Protein AF-A0AAJ2H316-F1 (afdb_monomer_lite)

Secondary structure (DSSP, 8-state):
-HHHHHHHHHHHHHHHHHHHHHHHHHHHHHHHTHHHHHHHH-GGGT-----SSPPPPHHHHHHHHHHH-TT-----------

InterPro domains:
  IPR005625 PepSY-associated TM protein [PF03929] (7-65)
  IPR005625 PepSY-associated TM protein [PTHR34219] (1-79)

Foldseek 3Di:
DVVVVVVVVCVVVVVVVVVVVVVVVVVVVCVVCVVVVCCVVCVPVPDDPDDPDPDDDPVRVVVVCCVVPVPDDDPDDDDDDD

Radius of gyration: 25.94 Å; chains: 1; bounding box: 54×29×69 Å

Structure (mmCIF, N/CA/C/O backbone):
data_AF-A0AAJ2H316-F1
#
_entry.id   AF-A0AAJ2H316-F1
#
loop_
_atom_site.group_PDB
_atom_site.id
_atom_site.type_symbol
_atom_site.label_atom_id
_atom_site.label_alt_id
_atom_site.label_comp_id
_atom_site.label_asym_id
_atom_site.label_entity_id
_atom_site.label_seq_id
_atom_site.pdbx_PDB_ins_code
_atom_site.Cartn_x
_atom_site.Cartn_y
_atom_site.Cartn_z
_atom_site.occupancy
_atom_site.B_iso_or_equiv
_atom_site.auth_seq_id
_atom_site.auth_comp_id
_atom_site.auth_asym_id
_atom_site.auth_atom_id
_atom_site.pdbx_PDB_model_num
ATOM 1 N N . MET A 1 1 ? -28.181 3.923 30.840 1.00 68.25 1 MET A N 1
ATOM 2 C CA . MET A 1 1 ? -27.929 2.758 29.960 1.00 68.25 1 MET A CA 1
ATOM 3 C C . MET A 1 1 ? -27.508 3.188 28.551 1.00 68.25 1 MET A C 1
ATOM 5 O O . MET A 1 1 ? -26.398 2.862 28.157 1.00 68.25 1 MET A O 1
ATOM 9 N N . ILE A 1 2 ? -28.289 4.019 27.848 1.00 86.56 2 ILE A N 1
ATOM 10 C CA . ILE A 1 2 ? -28.002 4.502 26.474 1.00 86.56 2 ILE A CA 1
ATOM 11 C C . ILE A 1 2 ? -26.619 5.154 26.282 1.00 86.56 2 ILE A C 1
ATOM 13 O O . ILE A 1 2 ? -25.924 4.829 25.326 1.00 86.56 2 ILE A O 1
ATOM 17 N N . LYS A 1 3 ? -26.162 6.008 27.211 1.00 87.12 3 LYS A N 1
ATOM 18 C CA . LYS A 1 3 ? -24.840 6.666 27.109 1.00 87.12 3 LYS A CA 1
ATOM 19 C C . LYS A 1 3 ? -23.671 5.669 27.049 1.00 87.12 3 LYS A C 1
ATOM 21 O O . LYS A 1 3 ? -22.714 5.904 26.324 1.00 87.12 3 LYS A O 1
ATOM 26 N N . LYS A 1 4 ? -23.761 4.551 27.784 1.00 88.56 4 LYS A N 1
ATOM 27 C CA . LYS A 1 4 ? -22.745 3.484 27.755 1.00 88.56 4 LYS A CA 1
ATOM 28 C C . LYS A 1 4 ? -22.764 2.739 26.424 1.00 88.56 4 LYS A C 1
ATOM 30 O O . LYS A 1 4 ? -21.705 2.504 25.864 1.00 88.56 4 LYS A O 1
ATOM 35 N N . VAL A 1 5 ? -23.953 2.421 25.911 1.00 93.38 5 VAL A N 1
ATOM 36 C CA . VAL A 1 5 ? -24.115 1.705 24.635 1.00 93.38 5 VAL A CA 1
ATOM 37 C C . VAL A 1 5 ? -23.574 2.530 23.469 1.00 93.38 5 VAL A C 1
ATOM 39 O O . VAL A 1 5 ? -22.810 2.006 22.668 1.00 93.38 5 VAL A O 1
ATOM 42 N N . LEU A 1 6 ? -23.896 3.826 23.404 1.00 93.00 6 LEU A N 1
ATOM 43 C CA . LEU A 1 6 ? -23.371 4.718 22.364 1.00 93.00 6 LEU A CA 1
ATOM 44 C C . LEU A 1 6 ? -21.845 4.822 22.417 1.00 93.00 6 LEU A C 1
ATOM 46 O O . LEU A 1 6 ? -21.193 4.769 21.379 1.00 93.00 6 LEU A O 1
ATOM 50 N N . PHE A 1 7 ? -21.273 4.925 23.618 1.00 92.31 7 PHE A N 1
ATOM 51 C CA . PHE A 1 7 ? -19.823 4.983 23.787 1.00 92.31 7 PHE A CA 1
ATOM 52 C C . PHE A 1 7 ? -19.143 3.665 23.393 1.00 92.31 7 PHE A C 1
ATOM 54 O O . PHE A 1 7 ? -18.123 3.673 22.712 1.00 92.31 7 PHE A O 1
ATOM 61 N N . GLN A 1 8 ? -19.735 2.528 23.763 1.00 91.62 8 GLN A N 1
ATOM 62 C CA . GLN A 1 8 ? -19.209 1.202 23.445 1.00 91.62 8 GLN A CA 1
ATOM 63 C C . GLN A 1 8 ? -19.301 0.894 21.943 1.00 91.62 8 GLN A C 1
ATOM 65 O O . GLN A 1 8 ? -18.349 0.372 21.366 1.00 91.62 8 GLN A O 1
ATOM 70 N N . LEU A 1 9 ? -20.405 1.286 21.298 1.00 95.94 9 LEU A N 1
ATOM 71 C CA . LEU A 1 9 ? -20.583 1.158 19.855 1.00 95.94 9 LEU A CA 1
ATOM 72 C C . LEU A 1 9 ? -19.641 2.088 19.086 1.00 95.94 9 LEU A C 1
ATOM 74 O O . LEU A 1 9 ? -19.007 1.644 18.138 1.00 95.94 9 LEU A O 1
ATOM 78 N N . HIS A 1 10 ? -19.512 3.355 19.493 1.00 94.25 10 HIS A N 1
ATOM 79 C CA . HIS A 1 10 ? -18.611 4.298 18.829 1.00 94.25 10 HIS A CA 1
ATOM 80 C C . HIS A 1 10 ? -17.150 3.874 18.959 1.00 94.25 10 HIS A C 1
ATOM 82 O O . HIS A 1 10 ? -16.416 3.953 17.985 1.00 94.25 10 HIS A O 1
ATOM 88 N N . TRP A 1 11 ? -16.727 3.396 20.131 1.00 95.12 11 TRP A N 1
ATOM 89 C CA . TRP A 1 11 ? -15.367 2.895 20.318 1.00 95.12 11 TRP A CA 1
ATOM 90 C C . TRP A 1 11 ? -15.085 1.684 19.418 1.00 95.12 11 TRP A C 1
ATOM 92 O O . TRP A 1 11 ? -14.058 1.647 18.746 1.00 95.12 11 TRP A O 1
ATOM 102 N N . PHE A 1 12 ? -16.028 0.741 19.329 1.00 96.12 12 PHE A N 1
ATOM 103 C CA . PHE A 1 12 ? -15.900 -0.417 18.445 1.00 96.12 12 PHE A CA 1
ATOM 104 C C . PHE A 1 12 ? -15.872 -0.011 16.964 1.00 96.12 12 PHE A C 1
ATOM 106 O O . PHE A 1 12 ? -14.925 -0.331 16.248 1.00 96.12 12 PHE A O 1
ATOM 113 N N . LEU A 1 13 ? -16.870 0.757 16.515 1.00 96.56 13 LEU A N 1
ATOM 114 C CA . LEU A 1 13 ? -16.971 1.209 15.127 1.00 96.56 13 LEU A CA 1
ATOM 115 C C . LEU A 1 13 ? -15.823 2.138 14.737 1.00 96.56 13 LEU A C 1
ATOM 117 O O . LEU A 1 13 ? -15.322 2.040 13.625 1.00 96.56 13 LEU A O 1
ATOM 121 N N . GLY A 1 14 ? -15.394 3.017 15.637 1.00 96.50 14 GLY A N 1
ATOM 122 C CA . GLY A 1 14 ? -14.298 3.951 15.413 1.00 96.50 14 GLY A CA 1
ATOM 123 C C . GLY A 1 14 ? -12.974 3.230 15.202 1.00 96.50 14 GLY A C 1
ATOM 124 O O . GLY A 1 14 ? -12.251 3.560 14.267 1.00 96.50 14 GLY A O 1
ATOM 125 N N . ILE A 1 15 ? -12.682 2.200 16.003 1.00 97.00 15 ILE A N 1
ATOM 126 C CA . ILE A 1 15 ? -11.475 1.384 15.816 1.00 97.00 15 ILE A CA 1
ATOM 127 C C . ILE A 1 15 ? -11.557 0.587 14.514 1.00 97.00 15 ILE A C 1
ATOM 129 O O . ILE A 1 15 ? -10.604 0.599 13.736 1.00 97.00 15 ILE A O 1
ATOM 133 N N . SER A 1 16 ? -12.686 -0.073 14.237 1.00 97.38 16 SER A N 1
ATOM 134 C CA . SER A 1 16 ? -12.847 -0.847 13.000 1.00 97.38 16 SER A CA 1
ATOM 135 C C . SER A 1 16 ? -12.749 0.034 11.752 1.00 97.38 16 SER A C 1
ATOM 137 O O . SER A 1 16 ? -12.007 -0.289 10.826 1.00 97.38 16 SER A O 1
ATOM 139 N N . ALA A 1 17 ? -13.447 1.171 11.732 1.00 97.06 17 ALA A N 1
ATOM 140 C CA . ALA A 1 17 ? -13.403 2.118 10.623 1.00 97.06 17 ALA A CA 1
ATOM 141 C C . ALA A 1 17 ? -12.018 2.763 10.490 1.00 97.06 17 ALA A C 1
ATOM 143 O O . ALA A 1 17 ? -11.507 2.875 9.379 1.00 97.06 17 ALA A O 1
ATOM 144 N N . GLY A 1 18 ? -11.382 3.132 11.605 1.00 97.31 18 GLY A N 1
ATOM 145 C CA . GLY A 1 18 ? -10.032 3.690 11.619 1.00 97.31 18 GLY A CA 1
ATOM 146 C C . GLY A 1 18 ? -8.990 2.725 11.057 1.00 97.31 18 GLY A C 1
ATOM 147 O O . GLY A 1 18 ? 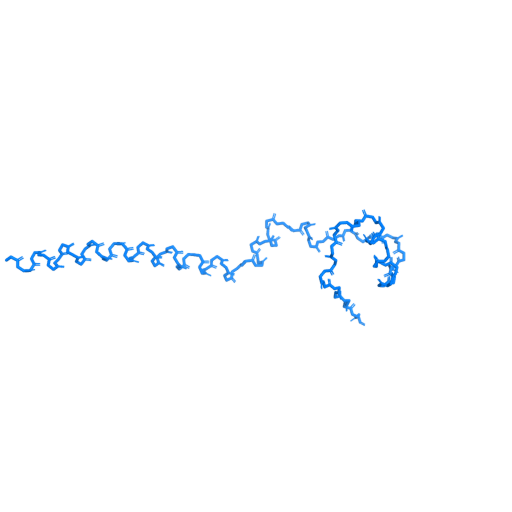-8.129 3.144 10.286 1.00 97.31 18 GLY A O 1
ATOM 148 N N . LEU A 1 19 ? -9.099 1.429 11.366 1.00 97.56 19 LEU A N 1
ATOM 149 C CA . LEU A 1 19 ? -8.217 0.402 10.809 1.00 97.56 19 LEU A CA 1
ATOM 150 C C . LEU A 1 19 ? -8.376 0.288 9.288 1.00 97.56 19 LEU A C 1
ATOM 152 O O . LEU A 1 19 ? -7.383 0.321 8.563 1.00 97.56 19 LEU A O 1
ATOM 156 N N . ILE A 1 20 ? -9.617 0.201 8.802 1.00 97.81 20 ILE A N 1
ATOM 157 C CA . ILE A 1 20 ? -9.902 0.139 7.361 1.00 97.81 20 ILE A CA 1
ATOM 158 C C . ILE A 1 20 ? -9.366 1.395 6.667 1.00 97.81 20 ILE A C 1
ATOM 160 O O . ILE A 1 20 ? -8.695 1.292 5.643 1.00 97.81 20 ILE A O 1
ATOM 164 N N . LEU A 1 21 ? -9.604 2.574 7.244 1.00 97.69 21 LEU A N 1
ATOM 165 C CA . LEU A 1 21 ? -9.156 3.844 6.681 1.00 97.69 21 LEU A CA 1
ATOM 166 C C . LEU A 1 21 ? -7.627 3.967 6.678 1.00 97.69 21 LEU A C 1
ATOM 168 O O . LEU A 1 21 ? -7.064 4.496 5.726 1.00 97.69 21 LEU A O 1
ATOM 172 N N . SER A 1 22 ? -6.949 3.437 7.699 1.00 98.12 22 SER A N 1
ATOM 173 C CA . SER A 1 22 ? -5.486 3.383 7.756 1.00 98.12 22 SER A CA 1
ATOM 174 C C . SER A 1 22 ? -4.914 2.503 6.644 1.00 98.12 22 SER A C 1
ATOM 176 O O . SER A 1 22 ? -4.014 2.943 5.930 1.00 98.12 22 SER A O 1
ATOM 178 N N . ILE A 1 23 ? -5.473 1.306 6.432 1.00 98.31 23 ILE A N 1
ATOM 179 C CA . ILE A 1 23 ? -5.060 0.413 5.339 1.00 98.31 23 ILE A CA 1
ATOM 180 C C . ILE A 1 23 ? -5.334 1.072 3.982 1.00 98.31 23 ILE A C 1
ATOM 182 O O . ILE A 1 23 ? -4.474 1.063 3.103 1.00 98.31 23 ILE A O 1
ATOM 186 N N . MET A 1 24 ? -6.506 1.687 3.813 1.00 97.75 24 MET A N 1
ATOM 187 C CA . MET A 1 24 ? -6.887 2.364 2.572 1.00 97.75 24 MET A CA 1
ATOM 188 C C . MET A 1 24 ? -5.986 3.574 2.278 1.00 97.75 24 MET A C 1
ATOM 190 O O . MET A 1 24 ? -5.544 3.767 1.150 1.00 97.75 24 MET A O 1
ATOM 194 N N . GLY A 1 25 ? -5.658 4.369 3.297 1.00 97.69 25 GLY A N 1
ATOM 195 C CA . GLY A 1 25 ? -4.743 5.502 3.169 1.00 97.69 25 GLY A CA 1
ATOM 196 C C . GLY A 1 25 ? -3.317 5.062 2.845 1.00 97.69 25 GLY A C 1
ATOM 197 O O . GLY A 1 25 ? -2.678 5.642 1.969 1.00 97.69 25 GLY A O 1
ATOM 198 N N . LEU A 1 26 ? -2.834 4.002 3.497 1.00 97.81 26 LEU A N 1
ATOM 199 C CA . LEU A 1 26 ? -1.505 3.447 3.247 1.00 97.81 26 LEU A CA 1
ATOM 200 C C . LEU A 1 26 ? -1.392 2.862 1.836 1.00 97.81 26 LEU A C 1
ATOM 202 O O . LEU A 1 26 ? -0.424 3.138 1.132 1.00 97.81 26 LEU A O 1
ATOM 206 N N . THR A 1 27 ? -2.385 2.084 1.407 1.00 97.38 27 THR A N 1
ATOM 207 C CA . THR A 1 27 ? -2.427 1.520 0.049 1.00 97.38 27 THR A CA 1
ATOM 208 C C . THR A 1 27 ? -2.527 2.613 -1.012 1.00 97.38 27 THR A C 1
ATOM 210 O O . THR A 1 27 ? -1.801 2.556 -2.002 1.00 97.38 27 THR A O 1
ATOM 213 N N . GLY A 1 28 ? -3.337 3.653 -0.789 1.00 96.50 28 GLY A N 1
ATOM 214 C CA . GLY A 1 28 ? -3.391 4.821 -1.671 1.00 96.50 28 GLY A CA 1
ATOM 215 C C . GLY A 1 28 ? -2.050 5.554 -1.771 1.00 96.50 28 GLY A C 1
ATOM 216 O O . GLY A 1 28 ? -1.610 5.885 -2.871 1.00 96.50 28 GLY A O 1
ATOM 217 N N . ALA A 1 29 ? -1.362 5.750 -0.642 1.00 95.88 29 ALA A N 1
ATOM 218 C CA . ALA A 1 29 ? -0.032 6.353 -0.623 1.00 95.88 29 ALA A CA 1
ATOM 219 C C . ALA A 1 29 ? 0.994 5.497 -1.384 1.00 95.88 29 ALA A C 1
ATOM 221 O O . ALA A 1 29 ? 1.740 6.032 -2.196 1.00 95.88 29 ALA A O 1
ATOM 222 N N . LEU A 1 30 ? 0.996 4.175 -1.185 1.00 96.00 30 LEU A N 1
ATOM 223 C CA . LEU A 1 30 ? 1.854 3.239 -1.922 1.00 96.00 30 LEU A CA 1
ATOM 224 C C . LEU A 1 30 ? 1.630 3.328 -3.437 1.00 96.00 30 LEU A C 1
ATOM 226 O O . LEU A 1 30 ? 2.595 3.485 -4.183 1.00 96.00 30 LEU A O 1
ATOM 230 N N . PHE A 1 31 ? 0.374 3.287 -3.891 1.00 95.19 31 PHE A N 1
ATOM 231 C CA . PHE A 1 31 ? 0.063 3.386 -5.320 1.00 95.19 31 PHE A CA 1
ATOM 232 C C . PHE A 1 31 ? 0.429 4.747 -5.920 1.00 95.19 31 PHE A C 1
ATOM 234 O O . PHE A 1 31 ? 0.863 4.801 -7.068 1.00 95.19 31 PHE A O 1
ATOM 241 N N . SER A 1 32 ? 0.354 5.839 -5.151 1.00 94.62 32 SER A N 1
ATOM 242 C CA . SER A 1 32 ? 0.793 7.159 -5.626 1.00 94.62 32 SER A CA 1
ATOM 243 C C . SER A 1 32 ? 2.283 7.211 -5.994 1.00 94.62 32 SER A C 1
ATOM 245 O O . SER A 1 32 ? 2.681 8.100 -6.745 1.00 94.62 32 SER A O 1
ATOM 247 N N . TYR A 1 33 ? 3.098 6.283 -5.481 1.00 93.38 33 TYR A N 1
ATOM 248 C CA . TYR A 1 33 ? 4.536 6.185 -5.751 1.00 93.38 33 TYR A CA 1
ATOM 249 C C . TYR A 1 33 ? 4.926 4.879 -6.455 1.00 93.38 33 TYR A C 1
ATOM 251 O O . TYR A 1 33 ? 6.104 4.522 -6.459 1.00 93.38 33 TYR A O 1
ATOM 259 N N . GLU A 1 34 ? 3.973 4.168 -7.064 1.00 90.62 34 GLU A N 1
ATOM 260 C CA . GLU A 1 34 ? 4.204 2.851 -7.669 1.00 90.62 34 GLU A CA 1
ATOM 261 C C . GLU A 1 34 ? 5.413 2.854 -8.619 1.00 90.62 34 GLU A C 1
ATOM 263 O O . GLU A 1 34 ? 6.309 2.023 -8.484 1.00 90.62 34 GLU A O 1
ATOM 268 N N . GLN A 1 35 ? 5.490 3.831 -9.530 1.00 85.69 35 GLN A N 1
ATOM 269 C CA . GLN A 1 35 ? 6.578 3.905 -10.510 1.00 85.69 35 GLN A CA 1
ATOM 270 C C . GLN A 1 35 ? 7.948 4.117 -9.859 1.00 85.69 35 GLN A C 1
ATOM 272 O O . GLN A 1 35 ? 8.896 3.414 -10.200 1.00 85.69 35 GLN A O 1
ATOM 277 N N . GLN A 1 36 ? 8.056 5.030 -8.889 1.00 87.50 36 GLN A N 1
ATOM 278 C CA . GLN A 1 36 ? 9.297 5.255 -8.141 1.00 87.50 36 GLN A CA 1
ATOM 279 C C . GLN A 1 36 ? 9.727 4.001 -7.372 1.00 87.50 36 GLN A C 1
ATOM 281 O O . GLN A 1 36 ? 10.909 3.652 -7.368 1.00 87.50 36 GLN A O 1
ATOM 286 N N . ILE A 1 37 ? 8.776 3.320 -6.729 1.00 88.81 37 ILE A N 1
ATOM 287 C CA . ILE A 1 37 ? 9.033 2.106 -5.951 1.00 88.81 37 ILE A CA 1
ATOM 288 C C . ILE A 1 37 ? 9.543 0.995 -6.873 1.00 88.81 37 ILE A C 1
ATOM 290 O O . ILE A 1 37 ? 10.587 0.406 -6.599 1.00 88.81 37 ILE A O 1
ATOM 294 N N . ILE A 1 38 ? 8.860 0.750 -7.993 1.00 88.25 38 ILE A N 1
ATOM 295 C CA . ILE A 1 38 ? 9.251 -0.267 -8.976 1.00 88.25 38 ILE A CA 1
ATOM 296 C C . ILE A 1 38 ? 10.617 0.058 -9.583 1.00 88.25 38 ILE A C 1
ATOM 298 O O . ILE A 1 38 ? 11.463 -0.826 -9.675 1.00 88.25 38 ILE A O 1
ATOM 302 N N . HIS A 1 39 ? 10.867 1.315 -9.946 1.00 84.88 39 HIS A N 1
ATOM 303 C CA . HIS A 1 39 ? 12.158 1.737 -10.482 1.00 84.88 39 HIS A CA 1
ATOM 304 C C . HIS A 1 39 ? 13.300 1.513 -9.478 1.00 84.88 39 HIS A C 1
ATOM 306 O O . HIS A 1 39 ? 14.383 1.074 -9.849 1.00 84.88 39 HIS A O 1
ATOM 312 N N . THR A 1 40 ? 13.053 1.763 -8.190 1.00 86.00 40 THR A N 1
ATOM 313 C CA . THR A 1 40 ? 14.057 1.572 -7.130 1.00 86.00 40 THR A CA 1
ATOM 314 C C . THR A 1 40 ? 14.313 0.092 -6.835 1.00 86.00 40 THR A C 1
ATOM 316 O O . THR A 1 40 ? 15.450 -0.300 -6.588 1.00 86.00 40 THR A O 1
ATOM 319 N N . ILE A 1 41 ? 13.268 -0.741 -6.859 1.00 86.94 41 ILE A N 1
ATOM 320 C CA . ILE A 1 41 ? 13.367 -2.180 -6.562 1.00 86.94 41 ILE A CA 1
ATOM 321 C C . ILE A 1 41 ? 13.867 -2.976 -7.777 1.00 86.94 41 ILE A C 1
ATOM 323 O O . ILE A 1 41 ? 14.514 -4.009 -7.622 1.00 86.94 41 ILE A O 1
ATOM 327 N N . SER A 1 42 ? 13.556 -2.538 -8.996 1.00 81.25 42 SER A N 1
ATOM 328 C CA . SER A 1 42 ? 13.853 -3.249 -10.245 1.00 81.25 42 SER A CA 1
ATOM 329 C C . SER A 1 42 ? 14.448 -2.328 -11.319 1.00 81.25 42 SER A C 1
ATOM 331 O O . SER A 1 42 ? 13.911 -2.255 -12.428 1.00 81.25 42 SER A O 1
ATOM 333 N N . PRO A 1 43 ? 15.587 -1.668 -11.039 1.00 69.00 43 PRO A N 1
ATOM 334 C CA . PRO A 1 43 ? 16.214 -0.740 -11.984 1.00 69.00 43 PRO A CA 1
ATOM 335 C C . PRO A 1 43 ? 16.573 -1.427 -13.315 1.00 69.00 43 PRO A C 1
ATOM 337 O O . PRO A 1 43 ? 16.303 -0.907 -14.392 1.00 69.00 43 PRO A O 1
ATOM 340 N N . HIS A 1 44 ? 17.048 -2.675 -13.257 1.00 63.56 44 HIS A N 1
ATOM 341 C CA . HIS A 1 44 ? 17.467 -3.452 -14.432 1.00 63.56 44 HIS A CA 1
ATOM 342 C C . HIS A 1 44 ? 16.329 -3.952 -15.336 1.00 63.56 44 HIS A C 1
ATOM 344 O O . HIS A 1 44 ? 16.596 -4.557 -16.368 1.00 63.56 44 HIS A O 1
ATOM 350 N N . SER A 1 45 ? 15.058 -3.757 -14.967 1.00 64.12 45 SER A N 1
ATOM 351 C CA . SER A 1 45 ? 13.936 -4.148 -15.843 1.00 64.12 45 SER A CA 1
ATOM 352 C C . SER A 1 45 ? 13.646 -3.111 -16.930 1.00 64.12 45 SER A C 1
ATOM 354 O O . SER A 1 45 ? 13.008 -3.439 -17.929 1.00 64.12 45 SER A O 1
ATOM 356 N N . PHE A 1 46 ? 14.101 -1.872 -16.734 1.00 59.47 46 PHE A N 1
ATOM 357 C CA . PHE A 1 46 ? 13.845 -0.750 -17.641 1.00 59.47 46 PHE A CA 1
ATOM 358 C C . PHE A 1 46 ? 15.077 -0.342 -18.448 1.00 59.47 46 PHE A C 1
ATOM 360 O O . PHE A 1 46 ? 14.943 0.353 -19.451 1.00 59.47 46 PHE A O 1
ATOM 367 N N . GLU A 1 47 ? 16.258 -0.809 -18.048 1.00 62.34 47 GLU A N 1
ATOM 368 C CA . GLU A 1 47 ? 17.516 -0.547 -18.735 1.00 62.34 47 GLU A CA 1
ATOM 369 C C . GLU A 1 47 ? 18.020 -1.832 -19.390 1.00 62.34 47 GLU A C 1
ATOM 371 O O . GLU A 1 47 ? 18.316 -2.825 -18.726 1.00 62.34 47 GLU A O 1
ATOM 376 N N . VAL A 1 48 ? 18.107 -1.814 -20.717 1.00 67.94 48 VAL A N 1
ATOM 377 C CA . VAL A 1 48 ? 18.817 -2.829 -21.498 1.00 67.94 48 VAL A CA 1
ATOM 378 C C . VAL A 1 48 ? 20.155 -2.249 -21.924 1.00 67.94 48 VAL A C 1
ATOM 380 O O . VAL A 1 48 ? 20.211 -1.121 -22.414 1.00 67.94 48 VAL A O 1
ATOM 383 N N . GLU A 1 49 ? 21.233 -3.016 -21.754 1.00 70.44 49 GLU A N 1
ATOM 384 C CA . GLU A 1 49 ? 22.530 -2.623 -22.300 1.00 70.44 49 GLU A CA 1
ATOM 385 C C . GLU A 1 49 ? 22.418 -2.447 -23.818 1.00 70.44 49 GLU A C 1
ATOM 387 O O . GLU A 1 49 ? 21.882 -3.308 -24.527 1.00 70.44 49 GLU A O 1
ATOM 392 N N . ALA A 1 50 ? 22.909 -1.309 -24.315 1.00 67.56 50 ALA A N 1
ATOM 393 C CA . ALA A 1 50 ? 22.923 -1.016 -25.737 1.00 67.56 50 ALA A CA 1
ATOM 394 C C . ALA A 1 50 ? 23.813 -2.040 -26.452 1.00 67.56 50 ALA A C 1
ATOM 396 O O . ALA A 1 50 ? 25.032 -2.048 -26.294 1.00 67.56 50 ALA A O 1
ATOM 397 N N . GLN A 1 51 ? 23.194 -2.926 -27.230 1.00 72.06 51 GLN A N 1
ATOM 398 C CA . GLN A 1 51 ? 23.920 -3.881 -28.060 1.00 72.06 51 GLN A CA 1
ATOM 399 C C . GLN A 1 51 ? 24.387 -3.186 -29.337 1.00 72.06 51 GLN A C 1
ATOM 401 O O . GLN A 1 51 ? 23.611 -2.471 -29.970 1.00 72.06 51 GLN A O 1
ATOM 406 N N . ASP A 1 52 ? 25.629 -3.450 -29.746 1.00 69.94 52 ASP A N 1
ATOM 407 C CA . ASP A 1 52 ? 26.216 -2.962 -31.000 1.00 69.94 52 ASP A CA 1
ATOM 408 C C . ASP A 1 52 ? 25.653 -3.749 -32.203 1.00 69.94 52 ASP A C 1
ATOM 410 O O . ASP A 1 52 ? 26.333 -4.504 -32.900 1.00 69.94 52 ASP A O 1
ATOM 414 N N . ARG A 1 53 ? 24.329 -3.677 -32.373 1.00 71.50 53 ARG A N 1
ATOM 415 C CA . ARG A 1 53 ? 23.565 -4.308 -33.448 1.00 71.50 53 ARG A CA 1
ATOM 416 C C . ARG A 1 53 ? 22.670 -3.245 -34.089 1.00 71.50 53 ARG A C 1
ATOM 418 O O . ARG A 1 53 ? 22.051 -2.467 -33.365 1.00 71.50 53 ARG A O 1
ATOM 425 N N . PRO A 1 54 ? 22.543 -3.225 -35.430 1.00 70.69 54 PRO A N 1
ATOM 426 C CA . PRO A 1 54 ? 21.607 -2.334 -36.106 1.00 70.69 54 PRO A CA 1
ATOM 427 C C . PRO A 1 54 ? 20.194 -2.480 -35.534 1.00 70.69 54 PRO A C 1
ATOM 429 O O . PRO A 1 54 ? 19.719 -3.594 -35.289 1.00 70.69 54 PRO A O 1
ATOM 432 N N . THR A 1 55 ? 19.532 -1.342 -35.324 1.00 70.50 55 THR A N 1
ATOM 433 C CA . THR A 1 55 ? 18.177 -1.289 -34.778 1.00 70.50 55 THR A CA 1
ATOM 434 C C . THR A 1 55 ? 17.233 -2.112 -35.652 1.00 70.50 55 THR A C 1
ATOM 436 O O . THR A 1 55 ? 17.191 -1.983 -36.877 1.00 70.50 55 THR A O 1
ATOM 439 N N . LEU A 1 56 ? 16.485 -3.020 -35.024 1.00 73.81 56 LEU A N 1
ATOM 440 C CA . LEU A 1 56 ? 15.506 -3.825 -35.744 1.00 73.81 56 LEU A CA 1
ATOM 441 C C . LEU A 1 56 ? 14.337 -2.930 -36.163 1.00 73.81 56 LEU A C 1
ATOM 443 O O . LEU A 1 56 ? 13.730 -2.257 -35.332 1.00 73.81 56 LEU A O 1
ATOM 447 N N . ASN A 1 57 ? 13.987 -2.965 -37.450 1.00 78.62 57 ASN A N 1
ATOM 448 C CA . ASN A 1 57 ? 12.742 -2.375 -37.937 1.00 78.62 57 ASN A CA 1
ATOM 449 C C . ASN A 1 57 ? 11.557 -3.023 -37.180 1.00 78.62 57 ASN A C 1
ATOM 451 O O . ASN A 1 57 ? 11.561 -4.249 -37.022 1.00 78.62 57 ASN A O 1
ATOM 455 N N . PRO A 1 58 ? 10.539 -2.253 -36.745 1.00 75.12 58 PRO A N 1
ATOM 456 C CA . PRO A 1 58 ? 9.325 -2.776 -36.112 1.00 75.12 58 PRO A CA 1
ATOM 457 C C . PRO A 1 58 ? 8.744 -4.042 -36.762 1.00 75.12 58 PRO A C 1
ATOM 459 O O . PRO A 1 58 ? 8.338 -4.965 -36.055 1.00 75.12 58 PRO A O 1
ATOM 462 N N . ALA A 1 59 ? 8.768 -4.134 -38.098 1.00 78.38 59 ALA A N 1
ATOM 463 C CA . ALA A 1 59 ? 8.300 -5.316 -38.826 1.00 78.38 59 ALA A CA 1
ATOM 464 C C . ALA A 1 59 ? 9.160 -6.571 -38.563 1.00 78.38 59 ALA A C 1
ATOM 466 O O . ALA A 1 59 ? 8.630 -7.665 -38.368 1.00 78.38 59 ALA A O 1
ATOM 467 N N . ALA A 1 60 ? 10.486 -6.415 -38.510 1.00 80.25 60 ALA A N 1
ATOM 468 C CA . ALA A 1 60 ? 11.414 -7.505 -38.205 1.00 80.25 60 ALA A CA 1
ATOM 469 C C . ALA A 1 60 ? 11.302 -7.949 -36.737 1.00 80.25 60 ALA A C 1
ATOM 471 O O . ALA A 1 60 ? 11.383 -9.140 -36.437 1.00 80.25 60 ALA A O 1
ATOM 472 N N . LEU A 1 61 ? 11.059 -6.997 -35.832 1.00 79.75 61 LEU A N 1
ATOM 473 C CA . LEU A 1 61 ? 10.828 -7.243 -34.407 1.00 79.75 61 LEU A CA 1
ATOM 474 C C . LEU A 1 61 ? 9.558 -8.069 -34.170 1.00 79.75 61 LEU A C 1
ATOM 476 O O . LEU A 1 61 ? 9.596 -9.061 -33.443 1.00 79.75 61 LEU A O 1
ATOM 480 N N . TYR A 1 62 ? 8.454 -7.704 -34.832 1.00 80.19 62 TYR A N 1
ATOM 481 C CA . TYR A 1 62 ? 7.199 -8.454 -34.762 1.00 80.19 62 TYR A CA 1
ATOM 482 C C . TYR A 1 62 ? 7.386 -9.906 -35.210 1.00 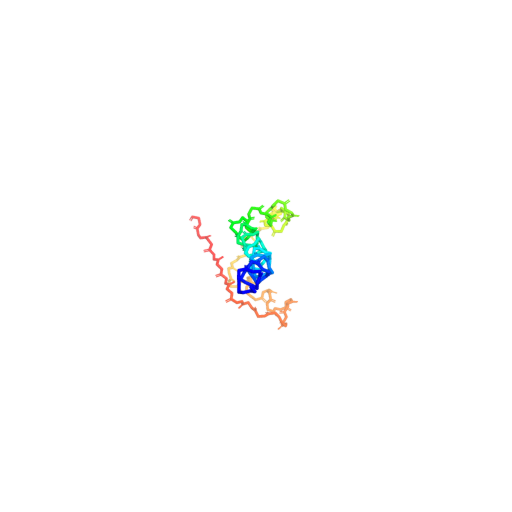80.19 62 TYR A C 1
ATOM 484 O O . TYR A 1 62 ? 6.980 -10.832 -34.507 1.00 80.19 62 TYR A O 1
ATOM 492 N N . HIS A 1 63 ? 8.059 -10.108 -36.346 1.00 80.62 63 HIS A N 1
ATOM 493 C CA 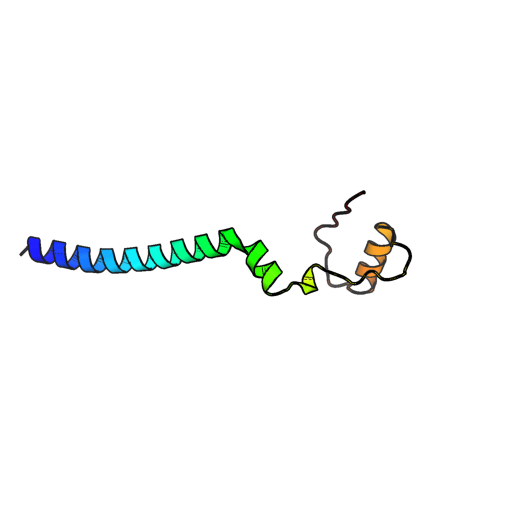. HIS A 1 63 ? 8.310 -11.444 -36.876 1.00 80.62 63 HIS A CA 1
ATOM 494 C C . HIS A 1 63 ? 9.170 -12.287 -35.922 1.00 80.62 63 HIS A C 1
ATOM 496 O O . HIS A 1 63 ? 8.842 -13.442 -35.667 1.00 80.62 63 HIS A O 1
ATOM 502 N N . LEU A 1 64 ? 10.231 -11.709 -35.348 1.00 81.31 64 LEU A N 1
ATOM 503 C CA . LEU A 1 64 ? 11.124 -12.404 -34.416 1.00 81.31 64 LEU A CA 1
ATOM 504 C C . LEU A 1 64 ? 10.426 -12.793 -33.104 1.00 81.31 64 LEU A C 1
ATOM 506 O O . LEU A 1 64 ? 10.627 -13.893 -32.595 1.00 81.31 64 LEU A O 1
ATOM 510 N N . ILE A 1 65 ? 9.576 -11.922 -32.559 1.00 82.38 65 ILE A N 1
ATOM 511 C CA . ILE A 1 65 ? 8.807 -12.244 -31.350 1.00 82.38 65 ILE A CA 1
ATOM 512 C C . ILE A 1 65 ? 7.782 -13.341 -31.648 1.00 82.38 65 ILE A C 1
ATOM 514 O O . ILE A 1 65 ? 7.608 -14.245 -30.832 1.00 82.38 65 ILE A O 1
ATOM 518 N N . HIS A 1 66 ? 7.134 -13.294 -32.814 1.00 79.69 66 HIS A N 1
ATOM 519 C CA . HIS A 1 66 ? 6.148 -14.297 -33.204 1.00 79.69 66 HIS A CA 1
ATOM 520 C C . HIS A 1 66 ? 6.773 -15.684 -33.415 1.00 79.69 66 HIS A C 1
ATOM 522 O O . HIS A 1 66 ? 6.180 -16.688 -33.024 1.00 79.69 66 HIS A O 1
ATOM 528 N N . THR A 1 67 ? 7.988 -15.754 -33.970 1.00 80.31 67 THR A N 1
ATOM 529 C CA . THR A 1 67 ? 8.711 -17.024 -34.137 1.00 80.31 67 THR A CA 1
ATOM 530 C C . THR A 1 67 ? 9.289 -17.552 -32.827 1.00 80.31 67 THR A C 1
ATOM 532 O O . THR A 1 67 ? 9.257 -18.758 -32.593 1.00 80.31 67 THR A O 1
ATOM 535 N N . GLN A 1 68 ? 9.813 -16.677 -31.965 1.00 83.06 68 GLN A N 1
ATOM 536 C CA . GLN A 1 68 ? 10.492 -17.085 -30.732 1.00 83.06 68 GLN A CA 1
ATOM 537 C C . GLN A 1 68 ? 9.524 -17.341 -29.567 1.00 83.06 68 GLN A C 1
ATOM 539 O O . GLN A 1 68 ? 9.803 -18.170 -28.702 1.00 83.06 68 GLN A O 1
ATOM 544 N N . TYR A 1 69 ? 8.371 -16.667 -29.549 1.00 81.38 69 TYR A N 1
ATOM 545 C CA . TYR A 1 69 ? 7.349 -16.804 -28.511 1.00 81.38 69 TYR A CA 1
ATOM 546 C C . TYR A 1 69 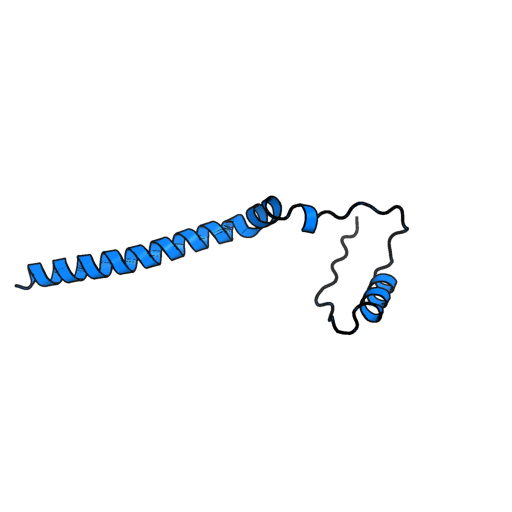? 5.941 -16.943 -29.114 1.00 81.38 69 TYR A C 1
ATOM 548 O O . TYR A 1 69 ? 5.093 -16.068 -28.918 1.00 81.38 69 TYR A O 1
ATOM 556 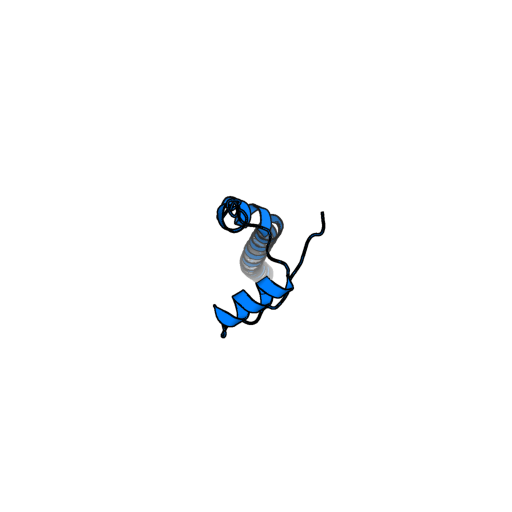N N . PRO A 1 70 ? 5.644 -18.066 -29.794 1.00 73.00 70 PRO A N 1
ATOM 557 C CA . PRO A 1 70 ? 4.370 -18.266 -30.491 1.00 73.00 70 PRO A CA 1
ATOM 558 C C . PRO A 1 70 ? 3.140 -18.231 -29.566 1.00 73.00 70 PRO A C 1
ATOM 560 O O . PRO A 1 70 ? 2.032 -17.966 -30.020 1.00 73.00 70 PRO A O 1
ATOM 563 N N . SER A 1 71 ? 3.316 -18.452 -28.257 1.00 74.62 71 SER A N 1
ATOM 564 C CA . SER A 1 71 ? 2.250 -18.384 -27.247 1.00 74.62 71 SER A CA 1
ATOM 565 C C . SER A 1 71 ? 2.059 -17.000 -26.606 1.00 74.62 71 SER A C 1
ATOM 567 O O . SER A 1 71 ? 1.138 -16.822 -25.806 1.00 74.62 71 SER A O 1
ATOM 569 N N . LYS A 1 72 ? 2.895 -16.001 -26.930 1.00 74.19 72 LYS A N 1
ATOM 570 C CA . LYS A 1 72 ? 2.791 -14.637 -26.384 1.00 74.19 72 LYS A CA 1
ATOM 571 C C . LYS A 1 72 ? 2.168 -13.694 -27.408 1.00 74.19 72 LYS A C 1
ATOM 573 O O . LYS A 1 72 ? 2.751 -13.387 -28.441 1.00 74.19 72 LYS A O 1
ATOM 578 N N . THR A 1 73 ? 0.986 -13.177 -27.084 1.00 72.94 73 THR A N 1
ATOM 579 C CA . THR A 1 73 ? 0.327 -12.133 -27.880 1.00 72.94 73 THR A CA 1
ATOM 580 C C . THR A 1 73 ? 0.888 -10.761 -27.513 1.00 72.94 73 THR A C 1
ATOM 582 O O . THR A 1 73 ? 0.825 -10.349 -26.352 1.00 72.94 73 THR A O 1
ATOM 585 N N . ILE A 1 74 ? 1.423 -10.040 -28.499 1.00 73.25 74 ILE A N 1
ATOM 586 C CA . ILE A 1 74 ? 1.863 -8.651 -28.331 1.00 73.25 74 ILE A CA 1
ATOM 587 C C . ILE A 1 74 ? 0.613 -7.772 -28.207 1.00 73.25 74 ILE A C 1
ATOM 589 O O . ILE A 1 74 ? -0.192 -7.720 -29.132 1.00 73.25 74 ILE A O 1
ATOM 593 N N . LYS A 1 75 ? 0.435 -7.102 -27.061 1.00 75.62 75 LYS A N 1
ATOM 594 C CA . LYS A 1 75 ? -0.733 -6.236 -26.809 1.00 75.62 75 LYS A CA 1
ATOM 595 C C . LYS A 1 75 ? -0.555 -4.821 -27.360 1.00 75.62 75 LYS A C 1
ATOM 597 O O . LYS A 1 75 ? -1.489 -4.275 -27.931 1.00 75.62 75 LYS A O 1
ATOM 602 N N . THR A 1 76 ? 0.644 -4.259 -27.213 1.00 72.81 76 THR A N 1
ATOM 603 C CA . THR A 1 76 ? 0.966 -2.897 -27.651 1.00 72.81 76 THR A CA 1
ATOM 604 C C . THR A 1 76 ? 2.434 -2.838 -28.052 1.00 72.81 76 THR A C 1
ATOM 606 O O . THR A 1 76 ? 3.286 -3.350 -27.327 1.00 72.81 76 THR A O 1
ATOM 609 N N . LEU A 1 77 ? 2.727 -2.216 -29.194 1.00 73.31 77 LEU A N 1
ATOM 610 C CA . LEU A 1 77 ? 4.083 -1.899 -29.634 1.00 73.31 77 LEU A CA 1
ATOM 611 C C . LEU A 1 77 ? 4.182 -0.378 -29.786 1.00 73.31 77 LEU A C 1
ATOM 613 O O . LEU A 1 77 ? 3.620 0.187 -30.720 1.00 73.31 77 LEU A O 1
ATOM 617 N N . THR A 1 78 ? 4.856 0.277 -28.841 1.00 72.75 78 THR A N 1
ATOM 618 C CA . THR A 1 78 ? 5.082 1.728 -28.869 1.00 72.75 78 THR A CA 1
ATOM 619 C C . THR A 1 78 ? 6.483 1.992 -29.395 1.00 72.75 78 THR A C 1
ATOM 621 O O . THR A 1 78 ? 7.463 1.563 -28.790 1.00 72.75 78 THR A O 1
ATOM 624 N N . VAL A 1 79 ? 6.578 2.695 -30.521 1.00 76.06 79 VAL A N 1
ATOM 625 C CA . VAL A 1 79 ? 7.853 3.140 -31.091 1.00 76.06 79 VAL A CA 1
ATOM 626 C C . VAL A 1 79 ? 7.973 4.6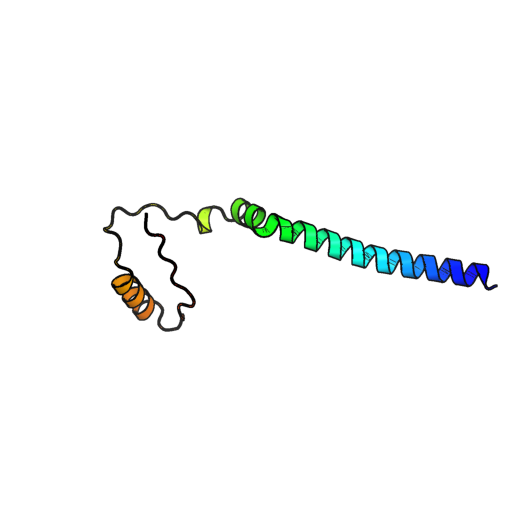30 -30.813 1.00 76.06 79 VAL A C 1
ATOM 628 O O . VAL A 1 79 ? 7.191 5.417 -31.339 1.00 76.06 79 VAL A O 1
ATOM 631 N N . ALA A 1 80 ? 8.925 5.018 -29.968 1.00 66.12 80 ALA A N 1
ATOM 632 C CA . ALA A 1 80 ? 9.306 6.417 -29.847 1.00 66.12 80 ALA A CA 1
ATOM 633 C C . ALA A 1 80 ? 10.161 6.774 -31.071 1.00 66.12 80 ALA A C 1
ATOM 635 O O . ALA A 1 80 ? 11.244 6.215 -31.247 1.00 66.12 80 ALA A O 1
ATOM 636 N N . SER A 1 81 ? 9.658 7.645 -31.948 1.00 61.75 81 SER A N 1
ATOM 637 C CA . SER A 1 81 ? 10.506 8.278 -32.960 1.00 61.75 81 SER A CA 1
ATOM 638 C C . SER A 1 81 ? 11.289 9.398 -32.282 1.00 61.75 81 SER A C 1
ATOM 640 O O . SER A 1 81 ? 10.675 10.254 -31.641 1.00 61.75 81 SER A O 1
ATOM 642 N N . ALA A 1 82 ? 12.614 9.356 -32.394 1.00 52.00 82 ALA A N 1
ATOM 643 C CA . ALA A 1 82 ? 13.488 10.455 -31.993 1.00 52.00 82 ALA A CA 1
ATOM 644 C C . ALA A 1 82 ? 13.274 11.689 -32.882 1.00 52.00 82 ALA A C 1
ATOM 646 O O . ALA A 1 82 ? 12.940 11.496 -34.076 1.00 52.00 82 ALA A O 1
#

pLDDT: mean 83.03, std 11.86, range [52.0, 98.31]

Sequence (82 aa):
MIKKVLFQLHWFLGISAGLILSIMGLTGALFSYEQQIIHTISPHSFEVEAQDRPTLNPAALYHLIHTQYPSKTIKTLTVASA

Organism: NCBI:txid1538159